Protein AF-A0A967X6M9-F1 (afdb_monomer_lite)

Secondary structure (DSSP, 8-state):
--HHHHHHHHHHHHHTT-------TT---SS------EEEEEEHHHHHHHTTSTTPPP-TTEEEEEE-S---

pLDDT: mean 86.2, std 13.16, range [48.34, 97.69]

Sequence (72 aa):
GDASNYHAGSLKAALSGREQVLKLRASQIWSPGHASGMLVGGNLSVLTSLCGTRFAPTLRGRILFLEDVGEP

Structure (mmCIF, N/CA/C/O backbone):
data_AF-A0A967X6M9-F1
#
_entry.id   AF-A0A967X6M9-F1
#
loop_
_atom_site.group_PDB
_atom_site.id
_atom_site.type_symbol
_atom_site.label_atom_id
_atom_site.label_alt_id
_atom_site.label_comp_id
_atom_site.label_asym_id
_atom_site.label_entity_id
_atom_site.label_seq_id
_atom_site.pdbx_PDB_ins_code
_atom_site.Cartn_x
_atom_site.Cartn_y
_atom_site.Cartn_z
_atom_site.occupancy
_atom_site.B_iso_or_equiv
_atom_site.auth_seq_id
_atom_site.auth_comp_id
_atom_site.auth_asym_id
_atom_site.auth_atom_id
_atom_site.pdbx_PDB_model_num
ATOM 1 N N . GLY A 1 1 ? 22.894 -4.387 -13.742 1.00 48.34 1 GLY A N 1
ATOM 2 C CA . GLY A 1 1 ? 21.722 -3.733 -14.352 1.00 48.34 1 GLY A CA 1
ATOM 3 C C . GLY A 1 1 ? 21.260 -2.682 -13.381 1.00 48.34 1 GLY A C 1
ATOM 4 O O . GLY A 1 1 ? 21.007 -3.031 -12.240 1.00 48.34 1 GLY A O 1
ATOM 5 N N . ASP A 1 2 ? 21.302 -1.421 -13.783 1.00 50.50 2 ASP A N 1
ATOM 6 C CA . ASP A 1 2 ? 21.251 -0.276 -12.874 1.00 50.50 2 ASP A CA 1
ATOM 7 C C . ASP A 1 2 ? 19.875 -0.132 -12.195 1.00 50.50 2 ASP A C 1
ATOM 9 O O . ASP A 1 2 ? 18.894 0.270 -12.822 1.00 50.50 2 ASP A O 1
ATOM 13 N N . ALA A 1 3 ? 19.796 -0.505 -10.913 1.00 55.31 3 ALA A N 1
ATOM 14 C CA . ALA A 1 3 ? 18.582 -0.411 -10.101 1.00 55.31 3 ALA A CA 1
ATOM 15 C C . ALA A 1 3 ? 18.080 1.039 -9.982 1.00 55.31 3 ALA A C 1
ATOM 17 O O . ALA A 1 3 ? 16.870 1.269 -9.950 1.00 55.31 3 ALA A O 1
ATOM 18 N N . SER A 1 4 ? 18.986 2.022 -10.029 1.00 56.28 4 SER A N 1
ATOM 19 C CA . SER A 1 4 ? 18.652 3.451 -9.975 1.00 56.28 4 SER A CA 1
ATOM 20 C C . SER A 1 4 ? 17.758 3.868 -11.146 1.00 56.28 4 SER A C 1
ATOM 22 O O . SER A 1 4 ? 16.790 4.609 -10.972 1.00 56.28 4 SER A O 1
ATOM 24 N N . ASN A 1 5 ? 18.017 3.312 -12.332 1.00 62.97 5 ASN A N 1
ATOM 25 C CA . ASN A 1 5 ? 17.225 3.568 -13.533 1.00 62.97 5 ASN A CA 1
ATOM 26 C C . ASN A 1 5 ? 15.837 2.899 -13.497 1.00 62.97 5 ASN A C 1
ATOM 28 O O . ASN A 1 5 ? 14.888 3.409 -14.096 1.00 62.97 5 ASN A O 1
ATOM 32 N N . TYR A 1 6 ? 15.680 1.791 -12.763 1.00 72.94 6 TYR A N 1
ATOM 33 C CA . TYR A 1 6 ? 14.387 1.114 -12.614 1.00 72.94 6 TYR A CA 1
ATOM 34 C C . TYR A 1 6 ? 13.402 1.927 -11.761 1.00 72.94 6 TYR A C 1
ATOM 36 O O . TYR A 1 6 ? 12.248 2.106 -12.158 1.00 72.94 6 TYR A O 1
ATOM 44 N N . HIS A 1 7 ? 13.853 2.466 -10.623 1.00 81.31 7 HIS A N 1
ATOM 45 C CA . HIS A 1 7 ? 12.990 3.224 -9.711 1.00 81.31 7 HIS A CA 1
ATOM 46 C C . HIS A 1 7 ? 12.418 4.481 -10.374 1.00 81.31 7 HIS A C 1
ATOM 48 O O . HIS A 1 7 ? 11.198 4.641 -10.439 1.00 81.31 7 HIS A O 1
ATOM 54 N N . ALA A 1 8 ? 13.276 5.324 -10.955 1.00 83.75 8 ALA A N 1
ATOM 55 C CA . ALA A 1 8 ? 12.840 6.538 -11.644 1.00 83.75 8 ALA A CA 1
ATOM 56 C C . ALA A 1 8 ? 11.922 6.235 -12.845 1.00 83.75 8 ALA A C 1
ATOM 58 O O . ALA A 1 8 ? 10.920 6.924 -13.058 1.00 83.75 8 ALA A O 1
ATOM 59 N N . GLY A 1 9 ? 12.224 5.172 -13.601 1.00 84.62 9 GLY A N 1
ATOM 60 C CA . GLY A 1 9 ? 11.398 4.714 -14.718 1.00 84.62 9 GLY A CA 1
ATOM 61 C C . GLY A 1 9 ? 9.991 4.297 -14.285 1.00 84.62 9 GLY A C 1
ATOM 62 O O . GLY A 1 9 ? 9.012 4.755 -14.875 1.00 84.62 9 GLY A O 1
ATOM 63 N N . SER A 1 10 ? 9.883 3.479 -13.232 1.00 82.88 10 SER A N 1
ATOM 64 C CA . SER A 1 10 ? 8.596 3.010 -12.697 1.00 82.88 10 SER A CA 1
ATOM 65 C C . SER A 1 10 ? 7.724 4.151 -12.164 1.00 82.88 10 SER A C 1
ATOM 67 O O . SER A 1 10 ? 6.533 4.206 -12.468 1.00 82.88 10 SER A O 1
ATOM 69 N N . LEU A 1 11 ? 8.323 5.114 -11.456 1.00 87.75 11 LEU A N 1
ATOM 70 C CA . LEU A 1 11 ? 7.609 6.273 -10.927 1.00 87.75 11 LEU A CA 1
ATOM 71 C C . LEU A 1 11 ? 7.074 7.162 -12.052 1.00 87.75 11 LEU A C 1
ATOM 73 O O . LEU A 1 11 ? 5.893 7.504 -12.067 1.00 87.75 11 LEU A O 1
ATOM 77 N N . LYS A 1 12 ? 7.920 7.500 -13.033 1.00 88.81 12 LYS A N 1
ATOM 78 C CA . LYS A 1 12 ? 7.496 8.283 -14.202 1.00 88.81 12 LYS A CA 1
ATOM 79 C C . LYS A 1 12 ? 6.350 7.596 -14.941 1.00 88.81 12 LYS A C 1
ATOM 81 O O . LYS A 1 12 ? 5.404 8.259 -15.359 1.00 88.81 12 LYS A O 1
ATOM 86 N N . ALA A 1 13 ? 6.433 6.278 -15.101 1.00 85.69 13 ALA A N 1
ATOM 87 C CA . ALA A 1 13 ? 5.404 5.500 -15.767 1.00 85.69 13 ALA A CA 1
ATOM 88 C C . ALA A 1 13 ? 4.070 5.577 -14.997 1.00 85.69 13 ALA A C 1
ATOM 90 O O . ALA A 1 13 ? 3.058 5.954 -15.594 1.00 85.69 13 ALA A O 1
ATOM 91 N N . ALA A 1 14 ? 4.087 5.353 -13.678 1.00 87.25 14 ALA A N 1
ATOM 92 C CA . ALA A 1 14 ? 2.905 5.455 -12.819 1.00 87.25 14 ALA A CA 1
ATOM 93 C C . ALA A 1 14 ? 2.250 6.849 -12.863 1.00 87.25 14 ALA A C 1
ATOM 95 O O . ALA A 1 14 ? 1.032 6.958 -12.976 1.00 87.25 14 ALA A O 1
ATOM 96 N N . LEU A 1 15 ? 3.054 7.917 -12.847 1.00 91.25 15 LEU A N 1
ATOM 97 C CA . LEU A 1 15 ? 2.556 9.298 -12.890 1.00 91.25 15 LEU A CA 1
ATOM 98 C C . LEU A 1 15 ? 2.053 9.727 -14.277 1.00 91.25 15 LEU A C 1
ATOM 100 O O . LEU A 1 15 ? 1.302 10.690 -14.389 1.00 91.25 15 LEU A O 1
ATOM 104 N N . SER A 1 16 ? 2.447 9.025 -15.342 1.00 92.12 16 SER A N 1
ATOM 105 C CA . SER A 1 16 ? 2.071 9.366 -16.72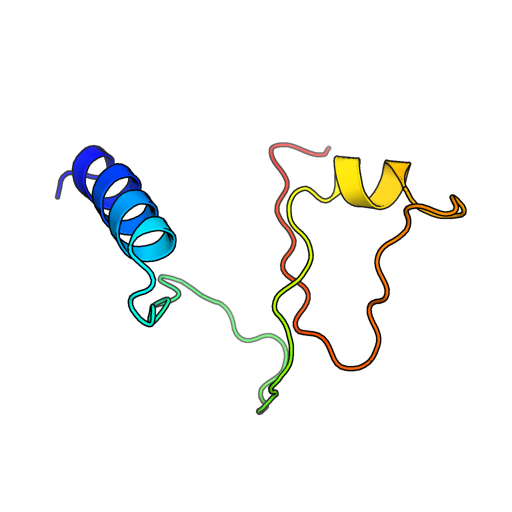2 1.00 92.12 16 SER A CA 1
ATOM 106 C C . SER A 1 16 ? 0.679 8.878 -17.145 1.00 92.12 16 SER A C 1
ATOM 108 O O . SER A 1 16 ? 0.312 9.031 -18.308 1.00 92.12 16 SER A O 1
ATOM 110 N N . GLY A 1 17 ? -0.082 8.255 -16.237 1.00 85.19 17 GLY A N 1
ATOM 111 C CA . GLY A 1 17 ? -1.418 7.717 -16.526 1.00 85.19 17 GLY A CA 1
ATOM 112 C C . GLY A 1 17 ? -1.418 6.488 -17.440 1.00 85.19 17 GLY A C 1
ATOM 113 O O . GLY A 1 17 ? -2.472 6.062 -17.904 1.00 85.19 17 GLY A O 1
ATOM 114 N N . ARG A 1 18 ? -0.244 5.909 -17.717 1.00 79.19 18 ARG A N 1
ATOM 115 C CA . ARG A 1 18 ? -0.120 4.655 -18.463 1.00 79.19 18 ARG A CA 1
ATOM 116 C C . ARG A 1 18 ? -0.408 3.483 -17.539 1.00 79.19 18 ARG A C 1
ATOM 118 O O . ARG A 1 18 ? 0.079 3.463 -16.409 1.00 79.19 18 ARG A O 1
ATOM 125 N N .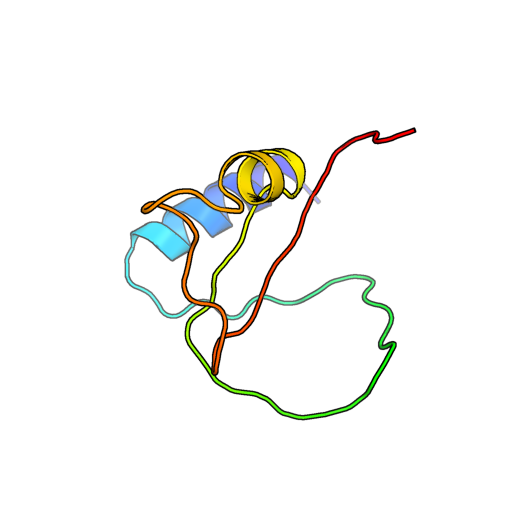 GLU A 1 19 ? -1.131 2.494 -18.050 1.00 80.50 19 GLU A N 1
ATOM 126 C CA . GLU A 1 19 ? -1.329 1.223 -17.359 1.00 80.50 19 GLU A CA 1
ATOM 127 C C . GLU A 1 19 ? 0.028 0.588 -17.020 1.00 80.50 19 GLU A C 1
ATOM 129 O O . GLU A 1 19 ? 0.936 0.541 -17.856 1.00 80.50 19 GLU A O 1
ATOM 134 N N . GLN A 1 20 ? 0.182 0.150 -15.769 1.00 77.88 20 GLN A N 1
ATOM 135 C CA . GLN A 1 20 ? 1.420 -0.436 -15.266 1.00 77.88 20 GLN A CA 1
ATOM 136 C C . GLN A 1 20 ? 1.222 -1.915 -14.969 1.00 77.88 20 GLN A C 1
ATOM 138 O O . GLN A 1 20 ? 0.386 -2.287 -14.149 1.00 77.88 20 GLN A O 1
ATOM 143 N N . VAL A 1 21 ? 2.060 -2.754 -15.576 1.00 82.75 21 VAL A N 1
ATOM 144 C CA . VAL A 1 21 ? 2.156 -4.171 -15.220 1.00 82.75 21 VAL A CA 1
ATOM 145 C C . VAL A 1 21 ? 3.315 -4.348 -14.246 1.00 82.75 21 VAL A C 1
ATOM 147 O O . VAL A 1 21 ? 4.486 -4.321 -14.633 1.00 82.75 21 VAL A O 1
ATOM 150 N N . LEU A 1 22 ? 2.990 -4.542 -12.968 1.00 79.44 22 LEU A N 1
ATOM 151 C CA . LEU A 1 22 ? 3.974 -4.840 -11.931 1.00 79.44 22 LEU A CA 1
ATOM 152 C C . LEU A 1 22 ? 4.411 -6.303 -12.044 1.00 79.44 22 LEU A C 1
ATOM 154 O O . LEU A 1 22 ? 3.648 -7.224 -11.761 1.00 79.44 22 LEU A O 1
ATOM 158 N N . LYS A 1 23 ? 5.664 -6.528 -12.445 1.00 78.88 23 LYS A N 1
ATOM 159 C CA . LYS A 1 23 ? 6.275 -7.860 -12.400 1.00 78.88 23 LYS A CA 1
ATOM 160 C C . LYS A 1 23 ? 6.926 -8.071 -11.040 1.00 78.88 23 LYS A C 1
ATOM 162 O O . LYS A 1 23 ? 7.995 -7.523 -10.776 1.00 78.88 23 LYS A O 1
ATOM 167 N N . LEU A 1 24 ? 6.300 -8.890 -10.200 1.00 78.62 24 LEU A N 1
ATOM 168 C CA . LEU A 1 24 ? 6.869 -9.298 -8.917 1.00 78.62 24 LEU A CA 1
ATOM 169 C C . LEU A 1 24 ? 8.055 -10.241 -9.161 1.00 78.62 24 LEU A C 1
ATOM 171 O O . LEU A 1 24 ? 7.880 -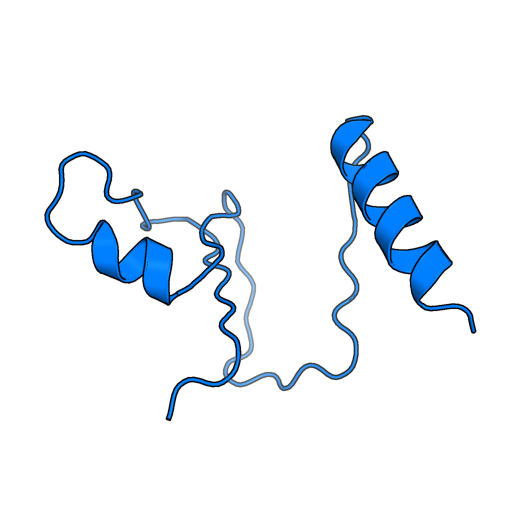11.386 -9.578 1.00 78.62 24 LEU A O 1
ATOM 175 N N . ARG A 1 25 ? 9.276 -9.749 -8.934 1.00 75.38 25 ARG A N 1
ATOM 176 C CA . ARG A 1 25 ? 10.494 -10.570 -8.976 1.00 75.38 25 ARG A CA 1
ATOM 177 C C . ARG A 1 25 ? 10.673 -11.259 -7.623 1.00 75.38 25 ARG A C 1
ATOM 179 O O . ARG A 1 25 ? 10.461 -10.618 -6.604 1.00 75.38 25 ARG A O 1
ATOM 186 N N . ALA A 1 26 ? 11.074 -12.532 -7.628 1.00 68.69 26 ALA A N 1
ATOM 187 C CA . ALA A 1 26 ? 11.319 -13.321 -6.414 1.00 68.69 26 ALA A CA 1
ATOM 188 C C . ALA A 1 26 ? 10.129 -13.347 -5.426 1.00 68.69 26 ALA A C 1
ATOM 190 O O . ALA A 1 26 ? 10.299 -13.146 -4.228 1.00 68.69 26 ALA A O 1
ATOM 191 N N . SER A 1 27 ? 8.914 -13.580 -5.930 1.00 78.25 27 SER A N 1
ATOM 192 C CA . SER A 1 27 ? 7.724 -13.727 -5.085 1.00 78.25 27 SER A CA 1
ATOM 193 C C . SER A 1 27 ? 7.523 -15.180 -4.653 1.00 78.25 27 SER A C 1
ATOM 195 O O . SER A 1 27 ? 7.631 -16.105 -5.457 1.00 78.25 27 SER A O 1
ATOM 197 N N . GLN A 1 28 ? 7.203 -15.374 -3.374 1.00 90.88 28 GLN A N 1
ATOM 198 C CA . GLN A 1 28 ? 6.668 -16.631 -2.864 1.00 90.88 28 GLN A CA 1
ATOM 199 C C . GLN A 1 28 ? 5.142 -16.562 -2.903 1.00 90.88 28 GLN A C 1
ATOM 201 O O . GLN A 1 28 ? 4.544 -15.600 -2.418 1.00 90.88 28 GLN A O 1
ATOM 206 N N . ILE A 1 29 ? 4.504 -17.585 -3.467 1.00 91.31 29 ILE A N 1
ATOM 207 C CA . ILE A 1 29 ? 3.045 -17.711 -3.453 1.00 91.31 29 ILE A CA 1
ATOM 208 C C . ILE A 1 29 ? 2.659 -18.491 -2.197 1.00 91.31 29 ILE A C 1
ATOM 210 O O . ILE A 1 29 ? 2.954 -19.678 -2.089 1.00 91.31 29 ILE A O 1
ATOM 214 N N . TRP A 1 30 ? 2.006 -17.813 -1.255 1.00 93.56 30 TRP A N 1
ATOM 215 C CA . TRP A 1 30 ? 1.516 -18.416 -0.010 1.00 93.56 30 TRP A CA 1
ATOM 216 C C . TRP A 1 30 ? 0.130 -19.041 -0.185 1.00 93.56 30 TRP A C 1
ATOM 218 O O . TRP A 1 30 ? -0.154 -20.098 0.366 1.00 93.56 30 TRP A O 1
ATOM 228 N N . SER A 1 31 ? -0.725 -18.391 -0.977 1.00 94.62 31 SER A N 1
ATOM 229 C CA . SER A 1 31 ? -2.056 -18.875 -1.333 1.00 94.62 31 SER A CA 1
ATOM 230 C C . SER A 1 31 ? -2.341 -18.524 -2.796 1.00 94.62 31 SER A C 1
ATOM 232 O O . SER A 1 31 ? -2.317 -17.339 -3.144 1.00 94.62 31 SER A O 1
ATOM 234 N N . PRO A 1 32 ? -2.543 -19.514 -3.682 1.00 95.25 32 PRO A N 1
ATOM 235 C CA . PRO A 1 32 ? -2.838 -19.259 -5.085 1.00 95.25 32 PRO A CA 1
ATOM 236 C C . PRO A 1 32 ? -4.281 -18.772 -5.264 1.00 95.25 32 PRO A C 1
ATOM 238 O O . PRO A 1 32 ? -5.196 -19.211 -4.571 1.00 95.25 32 PRO A O 1
ATOM 241 N N . GLY A 1 33 ? -4.506 -17.899 -6.243 1.00 95.19 33 GLY A N 1
ATOM 242 C CA . GLY A 1 33 ? -5.843 -17.407 -6.557 1.00 95.19 33 GLY A CA 1
ATOM 243 C C . GLY A 1 33 ? -5.840 -16.246 -7.542 1.00 95.19 33 GLY A C 1
ATOM 244 O O . GLY A 1 33 ? -4.789 -15.801 -7.999 1.00 95.19 33 GLY A O 1
ATOM 245 N N . HIS A 1 34 ? -7.040 -15.754 -7.844 1.00 96.12 34 HIS A N 1
ATOM 246 C CA . HIS A 1 34 ? -7.263 -14.564 -8.662 1.00 96.12 34 HIS A CA 1
ATOM 247 C C . HIS A 1 34 ? -8.106 -13.563 -7.876 1.00 96.12 34 HIS A C 1
ATOM 249 O O . HIS A 1 34 ? -9.097 -13.936 -7.250 1.00 96.12 34 HIS A O 1
ATOM 255 N N . ALA A 1 35 ? -7.718 -12.292 -7.922 1.00 95.12 35 ALA A N 1
ATOM 256 C CA . ALA A 1 35 ? -8.444 -11.202 -7.290 1.00 95.12 35 ALA A CA 1
ATOM 257 C C . ALA A 1 35 ? -8.306 -9.927 -8.126 1.00 95.12 35 ALA A C 1
ATOM 259 O O . ALA A 1 35 ? -7.301 -9.719 -8.805 1.00 95.12 35 ALA A O 1
ATOM 260 N N . SER A 1 36 ? -9.312 -9.062 -8.045 1.00 96.00 36 SER A N 1
ATOM 261 C CA . SER A 1 36 ? -9.326 -7.746 -8.677 1.00 96.00 36 SER A CA 1
ATOM 262 C C . SER A 1 36 ? -9.938 -6.736 -7.720 1.00 96.00 36 SER A C 1
ATOM 264 O O . SE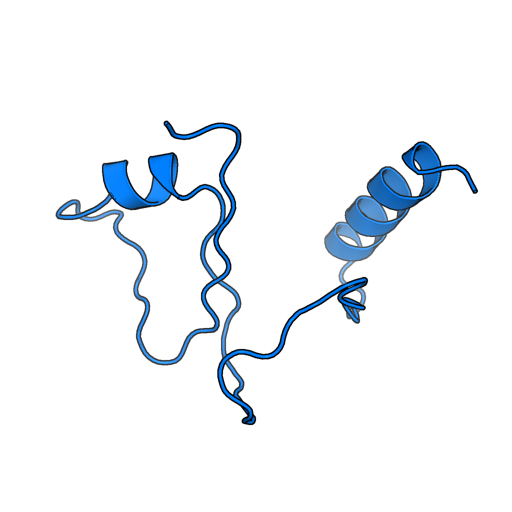R A 1 36 ? -10.947 -7.024 -7.077 1.00 96.00 36 SER A O 1
ATOM 266 N N . GLY A 1 37 ? -9.362 -5.545 -7.649 1.00 95.12 37 GLY A N 1
ATOM 267 C CA . GLY A 1 37 ? -9.858 -4.472 -6.802 1.00 95.12 37 GLY A CA 1
ATOM 268 C C . GLY A 1 37 ? -8.905 -3.290 -6.814 1.00 95.12 37 GLY A C 1
ATOM 269 O O . GLY A 1 37 ? -7.818 -3.361 -7.389 1.00 95.12 37 GLY A O 1
ATOM 270 N N . MET A 1 38 ? -9.306 -2.198 -6.167 1.00 94.69 38 MET A N 1
ATOM 271 C CA . MET A 1 38 ? -8.422 -1.046 -6.002 1.00 94.69 38 MET A CA 1
ATOM 272 C C . MET A 1 38 ? -7.200 -1.450 -5.172 1.00 94.69 38 MET A C 1
ATOM 274 O O . MET A 1 38 ? -7.358 -2.051 -4.108 1.00 94.69 38 MET A O 1
ATOM 278 N N . LEU A 1 39 ? -6.003 -1.103 -5.646 1.00 93.12 39 LEU A N 1
ATOM 279 C CA . LEU A 1 39 ? -4.776 -1.249 -4.869 1.00 93.12 39 LEU A CA 1
ATOM 280 C C . LEU A 1 39 ? -4.779 -0.224 -3.727 1.00 93.12 39 LEU A C 1
ATOM 282 O O . LEU A 1 39 ? -4.966 0.968 -3.965 1.00 93.12 39 LEU A O 1
ATOM 286 N N . VAL A 1 40 ? -4.597 -0.686 -2.495 1.00 95.25 40 VAL A N 1
ATOM 287 C CA . VAL A 1 40 ? -4.508 0.144 -1.284 1.00 95.25 40 VAL A CA 1
ATOM 288 C C . VAL A 1 40 ? -3.388 -0.358 -0.386 1.00 95.25 40 VAL A C 1
ATOM 290 O O . VAL A 1 40 ? -2.985 -1.511 -0.493 1.00 95.25 40 VAL A O 1
ATOM 293 N N . GLY A 1 41 ? -2.923 0.484 0.534 1.00 95.00 41 GLY A N 1
ATOM 294 C CA . GLY A 1 41 ? -1.943 0.111 1.548 1.00 95.00 41 GLY A CA 1
ATOM 295 C C . GLY A 1 41 ? -0.711 1.007 1.511 1.00 95.00 41 GLY A C 1
ATOM 296 O O . GLY A 1 41 ? -0.860 2.222 1.400 1.00 95.00 41 GLY A O 1
ATOM 297 N N . GLY A 1 42 ? 0.478 0.416 1.613 1.00 93.75 42 GLY A N 1
ATOM 298 C CA . GLY A 1 42 ? 1.750 1.120 1.760 1.00 93.75 42 GLY A CA 1
ATOM 299 C C . GLY A 1 42 ? 2.483 0.649 3.010 1.00 93.75 42 GLY A C 1
ATOM 300 O O . GLY A 1 42 ? 2.505 -0.546 3.294 1.00 93.75 42 GLY A O 1
ATOM 301 N N . ASN A 1 43 ? 3.055 1.594 3.749 1.00 94.38 43 ASN A N 1
ATOM 302 C CA . ASN A 1 43 ? 3.814 1.307 4.958 1.00 94.38 43 ASN A CA 1
ATOM 303 C C . ASN A 1 43 ? 2.925 0.735 6.081 1.00 94.38 43 ASN A C 1
ATOM 305 O O . ASN A 1 43 ? 1.892 1.328 6.420 1.00 94.38 43 ASN A O 1
ATOM 309 N N . LEU A 1 44 ? 3.322 -0.402 6.658 1.00 94.88 44 LEU A N 1
ATOM 310 C CA . LEU A 1 44 ? 2.567 -1.094 7.703 1.00 94.88 44 LEU A CA 1
ATOM 311 C C . LEU A 1 44 ? 2.456 -0.242 8.975 1.00 94.88 44 LEU A C 1
ATOM 313 O O . LEU A 1 44 ? 1.342 -0.071 9.475 1.00 94.88 44 LEU A O 1
ATOM 317 N N . SER A 1 45 ? 3.553 0.358 9.438 1.00 93.31 45 SER A N 1
ATOM 318 C CA . SER A 1 45 ? 3.564 1.287 10.578 1.00 93.31 45 SER A CA 1
ATOM 319 C C . SER A 1 45 ? 2.630 2.502 10.399 1.00 93.31 45 SER A C 1
ATOM 321 O O . SER A 1 45 ? 1.931 2.922 11.327 1.00 93.31 45 SER A O 1
ATOM 323 N N . VAL A 1 46 ? 2.533 3.064 9.189 1.00 93.88 46 VAL A N 1
ATOM 324 C CA . VAL A 1 46 ? 1.561 4.135 8.901 1.00 93.88 46 VAL A CA 1
ATOM 325 C C . VAL A 1 46 ? 0.132 3.599 8.970 1.00 93.88 46 VAL A C 1
ATOM 327 O O . VAL A 1 46 ? -0.719 4.217 9.609 1.00 93.88 46 VAL A O 1
ATOM 330 N N . LEU A 1 47 ? -0.156 2.450 8.355 1.00 95.19 47 LEU A N 1
ATOM 331 C CA . LEU A 1 47 ? -1.500 1.864 8.369 1.00 95.19 47 LEU A CA 1
ATOM 332 C C . LEU A 1 47 ? -1.974 1.530 9.787 1.00 95.19 47 LEU A C 1
ATOM 334 O O . LEU A 1 47 ? -3.127 1.811 10.119 1.00 95.19 47 LEU A O 1
ATOM 338 N N . THR A 1 48 ? -1.095 0.988 10.631 1.00 94.44 48 THR A N 1
ATOM 339 C CA . THR A 1 48 ? -1.407 0.691 12.035 1.00 94.44 48 THR A CA 1
ATOM 340 C C . THR A 1 48 ? -1.691 1.959 12.836 1.00 94.44 48 THR A C 1
ATOM 342 O O . THR A 1 48 ? -2.639 1.963 13.620 1.00 94.44 48 THR A O 1
ATOM 345 N N . SER A 1 49 ? -0.980 3.065 12.582 1.00 96.06 49 SER A N 1
ATOM 346 C CA . SER A 1 49 ? -1.260 4.358 13.232 1.00 96.06 49 SER A CA 1
ATOM 347 C C . SER A 1 49 ? -2.649 4.934 12.905 1.00 96.06 49 SER A C 1
ATOM 349 O O . SER A 1 49 ? -3.204 5.711 13.683 1.00 96.06 49 SER A O 1
ATOM 351 N N . LEU A 1 50 ? -3.237 4.545 11.766 1.00 96.94 50 LEU A N 1
ATOM 352 C CA . LEU A 1 50 ? -4.557 5.008 11.329 1.00 96.94 50 LEU A CA 1
ATOM 353 C C . LEU A 1 50 ? -5.705 4.136 11.852 1.00 96.94 50 LEU A C 1
ATOM 355 O O . LEU A 1 50 ? -6.867 4.552 11.756 1.00 96.94 50 LEU A O 1
ATOM 359 N N . CYS A 1 51 ? -5.420 2.951 12.395 1.00 95.69 51 CYS A N 1
ATOM 360 C CA . CYS A 1 51 ? -6.433 2.029 12.898 1.00 95.69 51 CYS A CA 1
ATOM 361 C C . CYS A 1 51 ? -7.304 2.683 13.982 1.00 95.69 51 CYS A C 1
ATOM 363 O O . CYS A 1 51 ? -6.816 3.298 14.924 1.00 95.69 51 CYS A O 1
ATOM 365 N N . GLY A 1 52 ? -8.625 2.555 13.838 1.00 95.81 52 GLY A N 1
ATOM 366 C CA . GLY A 1 52 ? -9.597 3.160 14.755 1.00 95.81 52 GLY A CA 1
ATOM 367 C C . GLY A 1 52 ? -9.850 4.656 14.533 1.00 95.81 52 GLY A C 1
ATOM 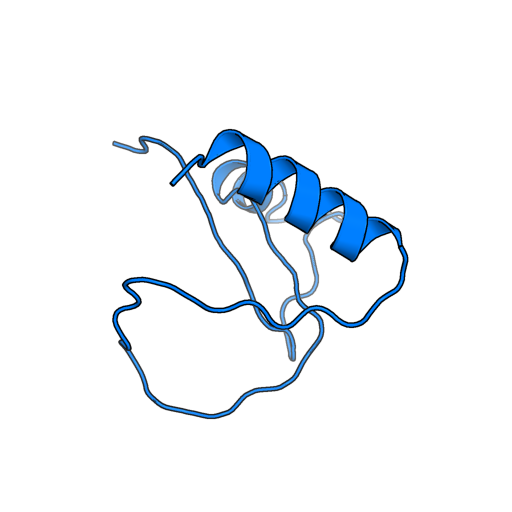368 O O . GLY A 1 52 ? -10.762 5.212 15.141 1.00 95.81 52 GLY A O 1
ATOM 369 N N . THR A 1 53 ? -9.112 5.314 13.636 1.00 97.69 53 THR A N 1
ATOM 370 C CA . THR A 1 53 ? -9.371 6.710 13.259 1.00 97.69 53 THR A CA 1
ATOM 371 C C . THR A 1 53 ? -10.353 6.799 12.090 1.00 97.69 53 THR A C 1
ATOM 373 O O . THR A 1 53 ? -10.518 5.860 11.310 1.00 97.69 53 THR A O 1
ATOM 376 N N . ARG A 1 54 ? -10.946 7.982 11.882 1.00 97.06 54 ARG A N 1
ATOM 377 C CA . ARG A 1 54 ? -11.775 8.269 10.693 1.00 97.06 54 ARG A CA 1
ATOM 378 C C . ARG A 1 54 ? -11.007 8.212 9.363 1.00 97.06 54 ARG A C 1
ATOM 380 O O . ARG A 1 54 ? -11.623 8.299 8.307 1.00 97.06 54 ARG A O 1
ATOM 387 N N . PHE A 1 55 ? -9.678 8.147 9.419 1.00 95.88 55 PHE A N 1
ATOM 388 C CA . PHE A 1 55 ? -8.794 8.105 8.258 1.00 95.88 55 PHE A CA 1
ATOM 389 C C . PHE A 1 55 ? -8.365 6.677 7.904 1.00 95.88 55 PHE A C 1
ATOM 391 O O . PHE A 1 55 ? -7.655 6.489 6.918 1.00 95.88 55 PHE A O 1
ATOM 398 N N . ALA A 1 56 ? -8.797 5.674 8.680 1.00 95.94 56 ALA A N 1
ATOM 399 C CA . ALA A 1 56 ? -8.547 4.276 8.366 1.00 95.94 56 ALA A CA 1
ATOM 400 C C . ALA A 1 56 ? -9.079 3.943 6.956 1.00 95.94 56 ALA A C 1
ATOM 402 O O . ALA A 1 56 ? -10.247 4.224 6.652 1.00 95.94 56 ALA A O 1
ATOM 403 N N . PRO A 1 57 ? -8.261 3.341 6.075 1.00 93.81 57 PRO A N 1
ATOM 404 C CA . PRO A 1 57 ? -8.707 3.002 4.735 1.00 93.81 57 PRO A CA 1
ATOM 405 C C . PRO A 1 57 ? -9.767 1.896 4.779 1.00 93.81 57 PRO A C 1
ATOM 407 O O . PRO A 1 57 ? -9.690 0.946 5.556 1.00 93.81 57 PRO A O 1
ATOM 410 N N . THR A 1 58 ? -10.755 1.971 3.888 1.00 94.44 58 THR A N 1
ATOM 411 C CA . THR A 1 58 ? -11.664 0.839 3.657 1.00 94.44 58 THR A CA 1
ATOM 412 C C . THR A 1 58 ? -10.898 -0.278 2.958 1.00 94.44 58 THR A C 1
ATOM 414 O O . THR A 1 58 ? -10.334 -0.028 1.902 1.00 94.44 58 THR A O 1
ATOM 417 N N . LEU A 1 59 ? -10.915 -1.504 3.488 1.00 94.44 59 LEU A N 1
ATOM 418 C CA . LEU A 1 59 ? -10.133 -2.622 2.927 1.00 94.44 59 LEU A CA 1
ATOM 419 C C . LEU A 1 59 ? -10.967 -3.697 2.210 1.00 94.44 59 LEU A C 1
ATOM 421 O O . LEU A 1 59 ? -10.424 -4.477 1.432 1.00 94.44 59 LEU A O 1
ATOM 425 N N . ARG A 1 60 ? -12.290 -3.754 2.424 1.00 95.81 60 ARG A N 1
ATOM 426 C CA . ARG A 1 60 ? -13.144 -4.755 1.754 1.00 95.81 60 ARG A CA 1
ATOM 427 C C . ARG A 1 60 ? -13.155 -4.557 0.238 1.00 95.81 60 ARG A C 1
ATOM 429 O O . ARG A 1 60 ? -13.375 -3.443 -0.231 1.00 95.81 60 ARG A O 1
ATOM 436 N N . GLY A 1 61 ? -12.975 -5.655 -0.500 1.00 96.69 61 GLY A N 1
ATOM 437 C CA . GLY A 1 61 ? -12.987 -5.671 -1.969 1.00 96.69 61 GLY A CA 1
ATOM 438 C C . GLY A 1 61 ? -11.753 -5.036 -2.617 1.00 96.69 61 GLY A C 1
ATOM 439 O O . GLY A 1 61 ? -11.812 -4.626 -3.774 1.00 96.69 61 GLY A O 1
ATOM 440 N N . ARG A 1 62 ? -10.652 -4.896 -1.869 1.00 96.88 62 ARG A N 1
ATOM 441 C CA . ARG A 1 62 ? -9.428 -4.224 -2.319 1.00 96.88 62 ARG A CA 1
ATOM 442 C C . ARG A 1 62 ? -8.237 -5.170 -2.325 1.00 96.88 62 ARG A C 1
ATOM 444 O O . ARG A 1 62 ? -8.242 -6.181 -1.628 1.00 96.88 62 ARG A O 1
ATOM 451 N N . ILE A 1 63 ? -7.213 -4.812 -3.095 1.00 95.88 63 ILE A N 1
ATOM 452 C CA . ILE A 1 63 ? -5.914 -5.485 -3.069 1.00 95.88 63 ILE A CA 1
ATOM 453 C C . ILE A 1 63 ? -5.031 -4.716 -2.086 1.00 95.88 63 ILE A C 1
ATOM 455 O O . ILE A 1 63 ? -4.690 -3.563 -2.344 1.00 95.88 63 ILE A O 1
ATOM 459 N N . LEU A 1 64 ? -4.706 -5.330 -0.947 1.00 95.56 64 LEU A N 1
ATOM 460 C CA . LEU A 1 64 ? -3.865 -4.728 0.085 1.00 95.56 64 LEU A CA 1
ATOM 461 C C . LEU A 1 64 ? -2.384 -5.008 -0.204 1.00 95.56 64 LEU A C 1
ATOM 463 O O . LEU A 1 64 ? -1.979 -6.163 -0.303 1.00 95.56 64 LEU A O 1
ATOM 467 N N . PHE A 1 65 ? -1.587 -3.951 -0.309 1.00 93.62 65 PHE A N 1
ATOM 468 C CA . PHE A 1 65 ? -0.131 -3.993 -0.393 1.00 93.62 65 PHE A CA 1
ATOM 469 C C . PHE A 1 65 ? 0.474 -3.483 0.917 1.00 93.62 65 PHE A C 1
ATOM 471 O O . PHE A 1 65 ? 0.095 -2.414 1.387 1.00 93.62 65 PHE A O 1
ATOM 478 N N . LEU A 1 66 ? 1.408 -4.235 1.495 1.00 93.88 66 LEU A N 1
ATOM 479 C CA . LEU A 1 66 ? 2.087 -3.885 2.741 1.00 93.88 66 LEU A CA 1
ATOM 480 C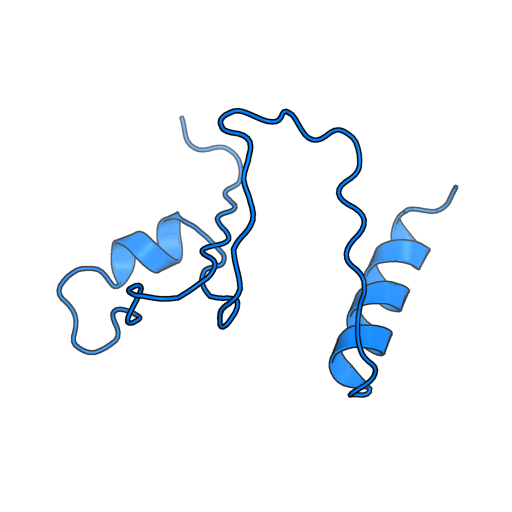 C . LEU A 1 66 ? 3.596 -3.923 2.524 1.00 93.88 66 LEU A C 1
ATOM 482 O O . LEU A 1 66 ? 4.108 -4.851 1.895 1.00 93.88 66 LEU A O 1
ATOM 486 N N . GLU A 1 67 ? 4.288 -2.936 3.071 1.00 92.00 67 GLU A N 1
ATOM 487 C CA . GLU A 1 67 ? 5.742 -2.909 3.184 1.00 92.00 67 GLU A CA 1
ATOM 488 C C . GLU A 1 67 ? 6.136 -2.411 4.573 1.00 92.00 67 GLU A C 1
ATOM 490 O O . GLU A 1 67 ? 5.409 -1.613 5.166 1.00 92.00 67 GLU A O 1
ATOM 495 N N . ASP A 1 68 ? 7.263 -2.887 5.086 1.00 88.12 68 ASP A N 1
ATOM 496 C CA . ASP A 1 68 ? 7.952 -2.229 6.190 1.00 88.12 68 ASP A CA 1
ATOM 497 C C . ASP A 1 68 ? 9.462 -2.496 6.102 1.00 88.12 68 ASP A C 1
ATOM 499 O O . ASP A 1 68 ? 9.909 -3.409 5.393 1.00 88.12 68 ASP A O 1
ATOM 503 N N . VAL A 1 69 ? 10.259 -1.706 6.821 1.00 83.69 69 VAL A N 1
ATOM 504 C CA . VAL A 1 69 ? 11.719 -1.823 6.879 1.00 83.69 69 VAL A CA 1
ATOM 505 C C . VAL A 1 69 ? 12.180 -2.032 8.320 1.00 83.69 69 VAL A C 1
ATOM 507 O O . VAL A 1 69 ? 12.121 -1.130 9.144 1.00 83.69 69 VAL A O 1
ATOM 510 N N . GLY A 1 70 ? 12.712 -3.219 8.622 1.00 62.59 70 GLY A N 1
ATOM 511 C CA . GLY A 1 70 ? 13.410 -3.465 9.888 1.00 62.59 70 GLY A CA 1
ATOM 512 C C . GLY A 1 70 ? 12.541 -3.396 11.148 1.00 62.59 70 GLY A C 1
ATOM 513 O O . GLY A 1 70 ? 13.010 -2.888 12.165 1.00 62.59 70 GLY A O 1
ATOM 514 N N . GLU A 1 71 ? 11.314 -3.918 11.109 1.00 49.41 71 GLU A N 1
ATOM 515 C CA . GLU A 1 71 ? 10.577 -4.192 12.346 1.00 49.41 71 GLU A CA 1
ATOM 516 C C . GLU A 1 71 ? 11.258 -5.352 13.113 1.00 49.41 71 GLU A C 1
ATOM 518 O O . GLU A 1 71 ? 11.604 -6.359 12.483 1.00 49.41 71 GLU A O 1
ATOM 523 N N . PRO A 1 72 ? 11.528 -5.207 14.426 1.00 50.84 72 PRO A N 1
ATOM 524 C CA . PRO A 1 72 ? 12.102 -6.271 15.250 1.00 50.84 72 PRO A CA 1
ATOM 525 C C . PRO A 1 72 ? 11.158 -7.461 15.465 1.00 50.84 72 PRO A C 1
ATOM 527 O O . PRO A 1 72 ? 9.922 -7.264 15.470 1.00 50.84 72 PRO A O 1
#

Foldseek 3Di:
DDPVVVVVVQVCCVVVPHDDDDDDDPDDPPDDDDADAAEDEEEPVVQVVCPPHPPRDDPPRYDYDYDYDDDD

Radius of gyration: 15.02 Å; chains: 1; bounding box: 35×29×34 Å